Protein AF-A0A926KH34-F1 (afdb_monomer_lite)

Secondary structure (DSSP, 8-state):
--HHHHHHHHH-TT---GGGT--S-TTHHHHHHHHHHHHTT--HHHHHHHHHHIIIIIS-----HHHHHHHHHHHHH-

Radius of gyration: 11.72 Å; chains: 1; bounding box: 28×26×24 Å

pLDDT: 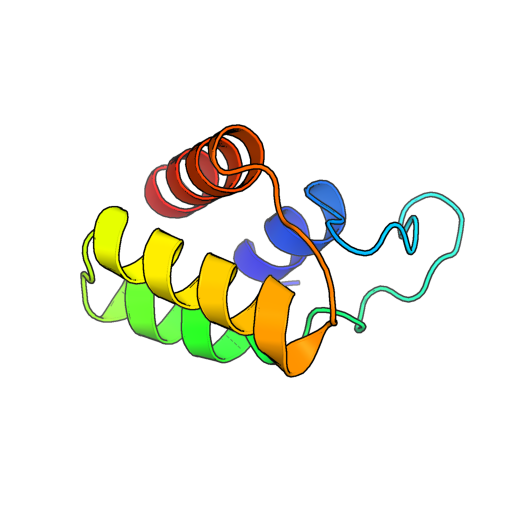mean 94.66, std 5.09, range [60.97, 98.38]

Foldseek 3Di:
DDPLLVLCQVLCQVVQNVVVVGDSCPCVVVRVVLVVCLVVVPDLVVQLVVVCCCCCPVVVDNDDSVSSSVSSVVSNVD

Structure (mmCIF, N/CA/C/O backbone):
data_AF-A0A926KH34-F1
#
_entry.id   AF-A0A926KH34-F1
#
loop_
_atom_site.group_PDB
_atom_site.id
_atom_site.type_symbol
_atom_site.label_atom_id
_atom_site.label_alt_id
_atom_site.label_comp_id
_atom_site.label_asym_id
_atom_site.label_entity_id
_atom_site.label_seq_id
_atom_site.pdbx_PDB_ins_code
_atom_site.Cartn_x
_atom_site.Cartn_y
_atom_site.Cartn_z
_atom_site.occupancy
_atom_site.B_iso_or_equiv
_atom_site.auth_seq_id
_atom_site.auth_comp_id
_atom_site.auth_asym_id
_atom_site.auth_atom_id
_atom_site.pdbx_PDB_model_num
ATOM 1 N N . MET A 1 1 ? -6.204 13.242 -6.668 1.00 60.97 1 MET A N 1
ATOM 2 C CA . MET A 1 1 ? -5.509 11.954 -6.470 1.00 60.97 1 MET A CA 1
ATOM 3 C C . MET A 1 1 ? -6.026 11.388 -5.160 1.00 60.97 1 MET A C 1
ATOM 5 O O . MET A 1 1 ? -6.182 12.186 -4.243 1.00 60.97 1 MET A O 1
ATOM 9 N N . SER A 1 2 ? -6.415 10.111 -5.101 1.00 84.50 2 SER A N 1
ATOM 10 C CA . SER A 1 2 ? -6.859 9.514 -3.833 1.00 84.50 2 SER A CA 1
ATOM 11 C C . SER A 1 2 ? -5.665 9.375 -2.886 1.00 84.50 2 SER A C 1
ATOM 13 O O . SER A 1 2 ? -4.522 9.266 -3.335 1.00 84.50 2 SER A O 1
ATOM 15 N N . GLU A 1 3 ? -5.922 9.396 -1.583 1.00 90.94 3 GLU A N 1
ATOM 16 C CA . GLU A 1 3 ? -4.888 9.184 -0.568 1.00 90.94 3 GLU A CA 1
ATOM 17 C C . GLU A 1 3 ? -4.253 7.796 -0.694 1.00 90.94 3 GLU A C 1
ATOM 19 O O . GLU A 1 3 ? -3.030 7.681 -0.720 1.00 90.94 3 GLU A O 1
ATOM 24 N N . VAL A 1 4 ? -5.073 6.770 -0.940 1.00 94.38 4 VAL A N 1
ATOM 25 C CA . VAL A 1 4 ? -4.622 5.398 -1.215 1.00 94.38 4 VAL A CA 1
ATOM 26 C C . VAL A 1 4 ? -3.639 5.348 -2.385 1.00 94.38 4 VAL A C 1
ATOM 28 O O . VAL A 1 4 ? -2.587 4.722 -2.274 1.00 94.38 4 VAL A O 1
ATOM 31 N N . ARG A 1 5 ? -3.919 6.047 -3.496 1.00 93.44 5 ARG A N 1
ATOM 32 C CA . ARG A 1 5 ? -2.992 6.101 -4.638 1.00 93.44 5 ARG A CA 1
ATOM 33 C C . ARG A 1 5 ? -1.670 6.764 -4.271 1.00 93.44 5 ARG A C 1
ATOM 35 O O . ARG A 1 5 ? -0.615 6.280 -4.669 1.00 93.44 5 ARG A O 1
ATOM 42 N N . SER A 1 6 ? -1.717 7.859 -3.517 1.00 94.56 6 SER A N 1
ATOM 43 C CA . SER A 1 6 ? -0.507 8.536 -3.052 1.00 94.56 6 SER A CA 1
ATOM 44 C C . SER A 1 6 ? 0.326 7.632 -2.144 1.00 94.56 6 SER A C 1
ATOM 46 O O . SER A 1 6 ? 1.546 7.608 -2.275 1.00 94.56 6 SER A O 1
ATOM 48 N N . LEU A 1 7 ? -0.305 6.876 -1.241 1.00 96.62 7 LEU A N 1
ATOM 49 C CA . LEU A 1 7 ? 0.385 5.922 -0.370 1.00 96.62 7 LEU A CA 1
ATOM 50 C C . LEU A 1 7 ? 0.995 4.762 -1.172 1.00 96.62 7 LEU A C 1
ATOM 52 O O . LEU A 1 7 ? 2.148 4.412 -0.938 1.00 96.62 7 LEU A O 1
ATOM 56 N N . LEU A 1 8 ? 0.271 4.206 -2.151 1.00 96.75 8 LEU A N 1
ATOM 57 C CA . LEU A 1 8 ? 0.780 3.150 -3.040 1.00 96.75 8 LEU A CA 1
ATOM 58 C C . LEU A 1 8 ? 2.005 3.614 -3.838 1.00 96.75 8 LEU A C 1
ATOM 60 O O . LEU A 1 8 ? 3.022 2.925 -3.863 1.00 96.75 8 LEU A O 1
ATOM 64 N N . ASN A 1 9 ? 1.935 4.808 -4.433 1.00 96.06 9 ASN A N 1
ATOM 65 C CA . ASN A 1 9 ? 3.044 5.386 -5.195 1.00 96.06 9 ASN A CA 1
ATOM 66 C C . ASN A 1 9 ? 4.271 5.700 -4.323 1.00 96.06 9 ASN A C 1
ATOM 68 O O . ASN A 1 9 ? 5.389 5.661 -4.825 1.00 96.06 9 ASN A O 1
ATOM 72 N N . GLN A 1 10 ? 4.079 6.002 -3.035 1.00 95.81 10 GLN A N 1
ATOM 73 C CA . GLN A 1 10 ? 5.178 6.198 -2.082 1.00 95.81 10 GLN A CA 1
ATOM 74 C C . GLN A 1 10 ? 5.786 4.877 -1.603 1.00 95.81 10 GLN A C 1
ATOM 76 O O . GLN A 1 10 ? 6.991 4.808 -1.374 1.00 95.81 10 GLN A O 1
ATOM 81 N N . TRP A 1 11 ? 4.961 3.844 -1.420 1.00 96.94 11 TRP A N 1
ATOM 82 C CA . TRP A 1 11 ? 5.430 2.519 -1.023 1.00 96.94 11 TRP A CA 1
ATOM 83 C C . TRP A 1 11 ? 6.232 1.842 -2.137 1.00 96.94 11 TRP A C 1
ATOM 85 O O . TRP A 1 11 ? 7.265 1.237 -1.862 1.00 96.94 11 TRP A O 1
ATOM 95 N N . ASP A 1 12 ? 5.776 1.997 -3.380 1.00 96.75 12 ASP A N 1
ATOM 96 C CA . ASP A 1 12 ? 6.454 1.583 -4.610 1.00 96.75 12 ASP A CA 1
ATOM 97 C C . ASP A 1 12 ? 7.012 0.136 -4.607 1.00 96.75 12 ASP A C 1
ATOM 99 O O . ASP A 1 12 ? 8.190 -0.072 -4.916 1.00 96.75 12 ASP A O 1
ATOM 103 N N . PRO A 1 13 ? 6.212 -0.898 -4.272 1.00 95.31 13 PRO A N 1
ATOM 104 C CA . PRO A 1 13 ? 6.725 -2.257 -4.091 1.00 95.31 13 PRO A CA 1
ATOM 105 C C . PRO A 1 13 ? 7.312 -2.899 -5.362 1.00 95.31 13 PRO A C 1
ATOM 107 O O . PRO A 1 13 ? 8.121 -3.817 -5.237 1.00 95.31 13 PRO A O 1
ATOM 110 N N . ILE A 1 14 ? 6.948 -2.436 -6.569 1.00 94.38 14 ILE A N 1
ATOM 111 C CA . ILE A 1 14 ? 7.535 -2.924 -7.837 1.00 94.38 14 ILE A CA 1
ATOM 112 C C . ILE A 1 14 ? 8.692 -2.043 -8.346 1.00 94.38 14 ILE A C 1
ATOM 114 O O . ILE A 1 14 ? 9.334 -2.398 -9.333 1.00 94.38 14 ILE A O 1
ATOM 118 N N . GLY A 1 15 ? 8.993 -0.922 -7.678 1.00 94.44 15 GLY A N 1
ATOM 119 C CA . GLY A 1 15 ? 10.147 -0.073 -7.985 1.00 94.44 15 GLY A CA 1
ATOM 120 C C . GLY A 1 15 ? 10.023 0.745 -9.274 1.00 94.44 15 GLY A C 1
ATOM 121 O O . GLY A 1 15 ? 11.011 0.920 -9.987 1.00 94.44 15 GLY A O 1
ATOM 122 N N . VAL A 1 16 ? 8.827 1.241 -9.601 1.00 93.94 16 VAL A N 1
ATOM 123 C CA . VAL A 1 16 ? 8.603 2.058 -10.809 1.00 93.94 16 VAL A CA 1
ATOM 124 C C . VAL A 1 16 ? 9.034 3.510 -10.634 1.00 93.94 16 VAL A C 1
ATOM 126 O O . VAL A 1 16 ? 9.145 4.237 -11.617 1.00 93.94 16 VAL A O 1
ATOM 129 N N . HIS A 1 17 ? 9.354 3.924 -9.408 1.00 93.62 17 HIS A N 1
ATOM 130 C CA . HIS A 1 17 ? 9.889 5.236 -9.056 1.00 93.62 17 HIS A CA 1
ATOM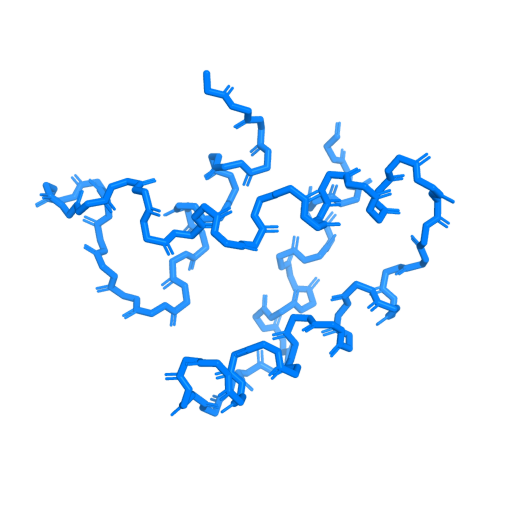 131 C C . HIS A 1 17 ? 9.061 6.413 -9.606 1.00 93.62 17 HIS A C 1
ATOM 133 O O . HIS A 1 17 ? 9.574 7.209 -10.406 1.00 93.62 17 HIS A O 1
ATOM 139 N N . PRO A 1 18 ? 7.803 6.588 -9.151 1.00 91.56 18 PRO A N 1
ATOM 140 C CA . PRO A 1 18 ? 6.912 7.642 -9.646 1.00 91.56 18 PRO A CA 1
ATOM 141 C C . PRO A 1 18 ? 7.521 9.053 -9.549 1.00 91.56 18 PRO A C 1
ATOM 143 O O . PRO A 1 18 ? 7.411 9.854 -10.479 1.00 91.56 18 PRO A O 1
ATOM 146 N N . ASP A 1 19 ? 8.269 9.337 -8.479 1.00 91.12 19 ASP A N 1
ATOM 147 C CA . ASP A 1 19 ? 8.947 10.628 -8.261 1.00 91.12 19 ASP A CA 1
ATOM 148 C C . ASP A 1 19 ? 10.117 10.895 -9.223 1.00 91.12 19 ASP A C 1
ATOM 150 O O . ASP A 1 19 ? 10.635 12.010 -9.299 1.00 91.12 19 ASP A O 1
ATOM 154 N N . ARG A 1 20 ? 10.563 9.877 -9.966 1.00 93.00 20 ARG A N 1
ATOM 155 C CA . ARG A 1 20 ? 11.658 9.971 -10.943 1.00 93.00 20 ARG A CA 1
ATOM 156 C C . ARG A 1 20 ? 11.161 9.902 -12.386 1.00 93.00 20 ARG A C 1
ATOM 158 O O . ARG A 1 20 ? 11.942 9.602 -13.286 1.00 93.00 20 ARG A O 1
ATOM 165 N N . GLY A 1 21 ? 9.882 10.211 -12.606 1.00 92.69 21 GLY A N 1
ATOM 166 C CA . GLY A 1 21 ? 9.243 10.169 -13.922 1.00 92.69 21 GLY A CA 1
ATOM 167 C C . GLY A 1 21 ? 8.684 8.796 -14.292 1.00 92.69 21 GLY A C 1
ATOM 168 O O . GLY A 1 21 ? 8.338 8.584 -15.453 1.00 92.69 21 GLY A O 1
ATOM 169 N N . GLY A 1 22 ? 8.602 7.880 -13.324 1.00 93.12 22 GLY A N 1
AT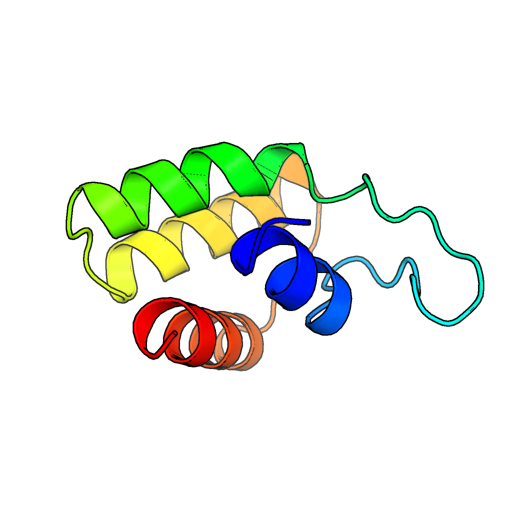OM 170 C CA . GLY A 1 22 ? 7.890 6.621 -13.475 1.00 93.12 22 GLY A CA 1
ATOM 171 C C . GLY A 1 22 ? 6.377 6.808 -13.640 1.00 93.12 22 GLY A C 1
ATOM 172 O O . GLY A 1 22 ? 5.829 7.835 -13.221 1.00 93.12 22 GLY A O 1
ATOM 173 N N . PRO A 1 23 ? 5.688 5.828 -14.246 1.00 93.06 23 PRO A N 1
ATOM 174 C CA . PRO A 1 23 ? 4.231 5.828 -14.342 1.00 93.06 23 PRO A CA 1
ATOM 175 C C . PRO A 1 23 ? 3.576 5.849 -12.950 1.00 93.06 23 PRO A C 1
ATOM 177 O O . PRO A 1 23 ? 4.038 5.204 -12.012 1.00 93.06 23 PRO A O 1
ATOM 180 N N . GLN A 1 24 ? 2.500 6.629 -12.810 1.00 92.56 24 GLN A N 1
ATOM 181 C CA . GLN A 1 24 ? 1.771 6.823 -11.542 1.00 92.56 24 GLN A CA 1
ATOM 182 C C . GLN A 1 24 ? 0.528 5.930 -11.413 1.00 92.56 24 GLN A C 1
ATOM 184 O O . GLN A 1 24 ? -0.181 5.995 -10.406 1.00 92.56 24 GLN A O 1
ATOM 189 N N . ASP A 1 25 ? 0.220 5.174 -12.463 1.00 93.44 25 ASP A N 1
ATOM 190 C CA . ASP A 1 25 ? -0.982 4.365 -12.639 1.00 93.44 25 ASP A CA 1
ATOM 191 C C . ASP A 1 25 ? -0.735 2.858 -12.494 1.00 93.44 25 ASP A C 1
ATOM 193 O O . ASP A 1 25 ? -1.694 2.089 -12.475 1.00 93.44 25 ASP A O 1
ATOM 197 N N . GLU A 1 26 ? 0.518 2.440 -12.300 1.00 94.38 26 GLU A N 1
ATOM 198 C CA . GLU A 1 26 ? 0.914 1.031 -12.136 1.00 94.38 26 GLU A CA 1
ATOM 199 C C . GLU A 1 26 ? 0.160 0.326 -11.002 1.00 94.38 26 GLU A C 1
ATOM 201 O O . GLU A 1 26 ? -0.180 -0.851 -11.096 1.00 94.38 26 GLU A O 1
ATOM 206 N N . TYR A 1 27 ? -0.179 1.062 -9.941 1.00 95.50 27 TYR A N 1
ATOM 207 C CA . TYR A 1 27 ? -0.890 0.525 -8.781 1.00 95.50 27 TYR A CA 1
ATOM 208 C C . TYR A 1 27 ? -2.415 0.714 -8.831 1.00 95.50 27 TYR A C 1
ATOM 210 O O . TYR A 1 27 ? -3.100 0.409 -7.853 1.00 95.50 27 TYR A O 1
ATOM 218 N N . HIS A 1 28 ? -2.991 1.185 -9.946 1.00 94.44 28 HIS A N 1
ATOM 219 C CA . HIS A 1 28 ? -4.447 1.373 -10.064 1.00 94.44 28 HIS A CA 1
ATOM 220 C C . HIS A 1 28 ? -5.247 0.088 -9.810 1.00 94.44 28 HIS A C 1
ATOM 222 O O . HIS A 1 28 ? -6.367 0.159 -9.307 1.00 94.44 28 HIS A O 1
ATOM 228 N N . CYS A 1 29 ? -4.691 -1.086 -10.127 1.00 95.62 29 CYS A N 1
ATOM 229 C CA . CYS A 1 29 ? -5.354 -2.365 -9.868 1.00 95.62 29 CYS A CA 1
ATOM 230 C C . CYS A 1 29 ? -5.529 -2.664 -8.367 1.00 95.62 29 CYS A C 1
ATOM 232 O O . CYS A 1 29 ? -6.442 -3.401 -8.002 1.00 95.62 29 CYS A O 1
ATOM 234 N N . LEU A 1 30 ? -4.697 -2.074 -7.502 1.00 96.75 30 LEU A N 1
ATOM 235 C CA . LEU A 1 30 ? -4.780 -2.210 -6.046 1.00 96.75 30 LEU A CA 1
ATOM 236 C C . LEU A 1 30 ? -5.623 -1.110 -5.398 1.00 96.75 30 LEU A C 1
ATOM 238 O O . LEU A 1 30 ? -6.191 -1.331 -4.333 1.00 96.75 30 LEU A O 1
ATOM 242 N N . GLU A 1 31 ? -5.730 0.057 -6.033 1.00 95.44 31 GLU A N 1
ATOM 243 C CA . GLU A 1 31 ? -6.387 1.231 -5.456 1.00 95.44 31 GLU A CA 1
ATOM 244 C C . GLU A 1 31 ? -7.854 0.977 -5.088 1.00 95.44 31 GLU A C 1
ATOM 246 O O . GLU A 1 31 ? -8.229 1.165 -3.932 1.00 95.44 31 GLU A O 1
ATOM 251 N N . SER A 1 32 ? -8.690 0.548 -6.042 1.00 94.81 32 SER A N 1
ATOM 252 C CA . SER A 1 32 ? -10.119 0.336 -5.768 1.00 94.81 32 SER A CA 1
ATOM 253 C C . SER A 1 32 ? -10.368 -0.765 -4.727 1.00 94.81 32 SER A C 1
ATOM 255 O O . SER A 1 32 ? -11.100 -0.492 -3.777 1.00 94.81 32 SER A O 1
ATOM 257 N N . PRO A 1 33 ? -9.732 -1.954 -4.808 1.00 97.12 33 PRO A N 1
ATOM 258 C CA . PRO A 1 33 ? -9.878 -2.973 -3.770 1.00 97.12 33 PRO A CA 1
ATOM 259 C C . PRO A 1 33 ? -9.490 -2.488 -2.370 1.00 97.12 33 PRO A C 1
ATOM 261 O O . PRO A 1 33 ? -10.201 -2.774 -1.412 1.00 97.12 33 PRO A O 1
ATOM 264 N N . LEU A 1 34 ? -8.402 -1.723 -2.234 1.00 97.25 34 LEU A N 1
ATOM 265 C CA . LEU A 1 34 ? -7.970 -1.214 -0.930 1.00 97.25 34 LEU A CA 1
ATOM 266 C C . LEU A 1 34 ? -8.946 -0.175 -0.367 1.00 97.25 34 LEU A C 1
ATOM 268 O O . LEU A 1 34 ? -9.277 -0.239 0.816 1.00 97.25 34 LEU A O 1
ATOM 272 N N . ILE A 1 35 ? -9.456 0.735 -1.206 1.00 95.94 35 ILE A N 1
ATOM 273 C CA . ILE A 1 35 ? -10.501 1.693 -0.809 1.00 95.94 35 ILE A CA 1
ATOM 274 C C . ILE A 1 35 ? -11.744 0.952 -0.302 1.00 95.94 35 ILE A C 1
ATOM 276 O O . ILE A 1 35 ? -12.291 1.310 0.744 1.00 95.94 35 ILE A O 1
ATOM 280 N N . ASP A 1 36 ? -12.178 -0.090 -1.012 1.00 96.75 36 ASP A N 1
ATOM 281 C CA . ASP A 1 36 ? -13.343 -0.883 -0.623 1.00 96.75 36 ASP A CA 1
ATOM 282 C C . ASP A 1 36 ? -13.104 -1.630 0.695 1.00 96.75 36 ASP A C 1
ATOM 284 O O . ASP A 1 36 ? -13.966 -1.617 1.575 1.00 96.75 36 ASP A O 1
ATOM 288 N N . MET A 1 37 ? -11.929 -2.242 0.873 1.00 97.12 37 MET A N 1
ATOM 289 C CA . MET A 1 37 ? -11.577 -2.962 2.101 1.00 97.12 37 MET A CA 1
ATOM 290 C C . MET A 1 37 ? -11.541 -2.038 3.322 1.00 97.12 37 MET A C 1
ATOM 292 O O . MET A 1 37 ? -12.114 -2.381 4.358 1.00 97.12 37 MET A O 1
ATOM 296 N N . VAL A 1 38 ? -10.932 -0.855 3.196 1.00 95.19 38 VAL A N 1
ATOM 297 C CA . VAL A 1 38 ? -10.911 0.151 4.270 1.00 95.19 38 VAL A CA 1
ATOM 298 C C . VAL A 1 38 ? -12.331 0.632 4.577 1.00 95.19 38 VAL A C 1
ATOM 300 O O . VAL A 1 38 ? -12.743 0.641 5.736 1.00 95.19 38 VAL A O 1
ATOM 303 N N . SER A 1 39 ? -13.129 0.937 3.550 1.00 94.44 39 SER A N 1
ATOM 304 C CA . SER A 1 39 ? -14.514 1.406 3.720 1.00 94.44 39 SER A CA 1
ATOM 305 C C . SER A 1 39 ? -15.426 0.366 4.382 1.00 94.44 39 SER A C 1
ATOM 307 O O . SER A 1 39 ? -16.385 0.720 5.067 1.00 94.44 39 SER A O 1
ATOM 309 N N . GLN A 1 40 ? -15.140 -0.923 4.190 1.00 96.38 40 GLN A N 1
ATOM 310 C CA . GLN A 1 40 ? -15.863 -2.034 4.813 1.00 96.38 40 GLN A CA 1
ATOM 311 C C . GLN A 1 40 ? -15.356 -2.376 6.222 1.00 96.38 40 GLN A C 1
ATOM 313 O O . GLN A 1 40 ? -15.915 -3.266 6.864 1.00 96.38 40 GLN A O 1
ATOM 318 N N . GLY A 1 41 ? -14.316 -1.696 6.714 1.00 95.50 41 GLY A N 1
ATOM 319 C CA . GLY A 1 41 ? -13.728 -1.969 8.024 1.00 95.50 41 GLY A CA 1
ATOM 320 C C . GLY A 1 41 ? -13.016 -3.320 8.097 1.00 95.50 41 GLY A C 1
ATOM 321 O O . GLY A 1 41 ? -13.031 -3.959 9.151 1.00 95.50 41 GLY A O 1
ATOM 322 N N . GLN A 1 42 ? -12.424 -3.781 6.989 1.00 97.56 42 GLN A N 1
ATOM 323 C CA . GLN A 1 42 ? -11.573 -4.972 7.006 1.00 97.56 42 GLN A CA 1
ATOM 324 C C . GLN A 1 42 ? -10.388 -4.752 7.954 1.00 97.56 42 GLN A C 1
ATOM 326 O O . GLN A 1 42 ? -9.851 -3.650 8.071 1.00 97.56 42 GLN A O 1
ATOM 331 N N . SER A 1 43 ? -9.970 -5.808 8.647 1.00 96.94 43 SER A N 1
ATOM 332 C CA . SER A 1 43 ? -8.843 -5.720 9.575 1.00 96.94 43 SER A CA 1
ATOM 333 C C . SER A 1 43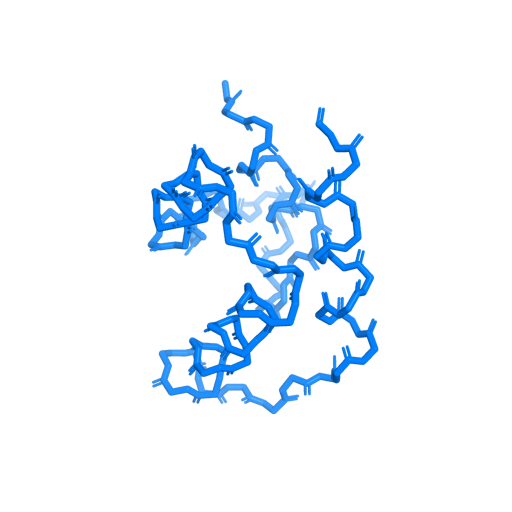 ? -7.512 -5.523 8.843 1.00 96.94 43 SER A C 1
ATOM 335 O O . SER A 1 43 ? -7.338 -5.966 7.706 1.00 96.94 43 SER A O 1
ATOM 337 N N . ALA A 1 44 ? -6.528 -4.942 9.538 1.00 97.06 44 ALA A N 1
ATOM 338 C CA . ALA A 1 44 ? -5.163 -4.806 9.028 1.00 97.06 44 ALA A CA 1
ATOM 339 C C . ALA A 1 44 ? -4.576 -6.150 8.554 1.00 97.06 44 ALA A C 1
ATOM 341 O O . ALA A 1 44 ? -3.913 -6.195 7.524 1.00 97.06 44 ALA A O 1
ATOM 342 N N . GLN A 1 45 ? -4.873 -7.255 9.250 1.00 97.69 45 GLN A N 1
ATOM 343 C CA . GLN A 1 45 ? -4.425 -8.583 8.825 1.00 97.69 45 GLN A CA 1
ATOM 344 C C . GLN A 1 45 ? -5.016 -8.970 7.466 1.00 97.69 45 GLN A C 1
ATOM 346 O O . GLN A 1 45 ? -4.281 -9.382 6.583 1.00 97.69 45 GLN A O 1
ATOM 351 N N . GLN A 1 46 ? -6.321 -8.767 7.260 1.00 98.31 46 GLN A N 1
ATOM 352 C CA . GLN A 1 46 ? -6.972 -9.105 5.989 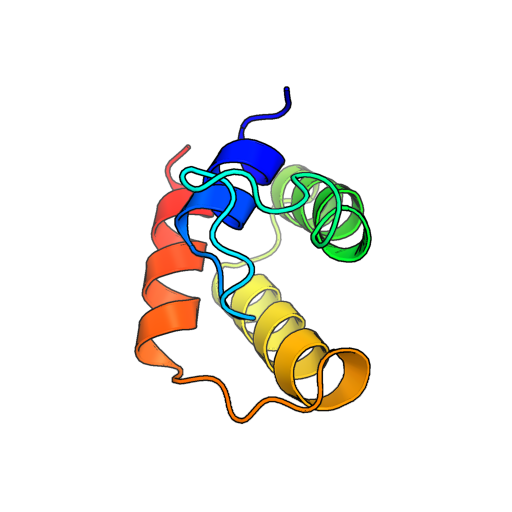1.00 98.31 46 GLN A CA 1
ATOM 353 C C . GLN A 1 46 ? -6.441 -8.265 4.821 1.00 98.31 46 GLN A C 1
ATOM 355 O O . GLN A 1 46 ? -6.313 -8.772 3.710 1.00 98.31 46 GLN A O 1
ATOM 360 N N . ILE A 1 47 ? -6.126 -6.988 5.062 1.00 98.31 47 ILE A N 1
ATOM 361 C CA . ILE A 1 47 ? -5.504 -6.116 4.056 1.00 98.31 47 ILE A CA 1
ATOM 362 C C . ILE A 1 47 ? -4.067 -6.577 3.764 1.00 98.31 47 ILE A C 1
ATOM 364 O O . ILE A 1 47 ? -3.666 -6.612 2.601 1.00 98.31 47 ILE A O 1
ATOM 368 N N . SER A 1 48 ? -3.314 -6.970 4.795 1.00 98.19 48 SER A N 1
ATOM 369 C CA . SER A 1 48 ? -1.957 -7.511 4.656 1.00 98.19 48 SER A CA 1
ATOM 370 C C . SER A 1 48 ? -1.947 -8.797 3.822 1.00 98.19 48 SER A C 1
ATOM 372 O O . SER A 1 48 ? -1.239 -8.860 2.820 1.00 98.19 48 SER A O 1
ATOM 374 N N . ASP A 1 49 ? -2.825 -9.755 4.141 1.00 98.25 49 ASP A N 1
ATOM 375 C CA . ASP A 1 49 ? -2.974 -11.019 3.405 1.00 98.25 49 ASP A CA 1
ATOM 376 C C . ASP A 1 49 ? -3.349 -10.775 1.931 1.00 98.25 49 ASP A C 1
ATOM 378 O O . ASP A 1 49 ? -2.838 -11.426 1.017 1.00 98.25 49 ASP A O 1
ATOM 382 N N . TYR A 1 50 ? -4.238 -9.806 1.676 1.00 98.38 50 TYR A N 1
ATOM 383 C CA . TYR A 1 50 ? -4.604 -9.407 0.317 1.00 98.38 50 TYR A CA 1
ATOM 384 C C . TYR A 1 50 ? -3.397 -8.870 -0.462 1.00 98.38 50 TYR A C 1
ATOM 386 O O . TYR A 1 50 ? -3.167 -9.278 -1.603 1.00 98.38 50 TYR A O 1
ATOM 394 N N . LEU A 1 51 ? -2.624 -7.963 0.139 1.00 98.31 51 LEU A N 1
ATOM 395 C CA . LEU A 1 51 ? -1.451 -7.365 -0.495 1.00 98.31 51 LEU A CA 1
ATOM 396 C C . LEU A 1 51 ? -0.351 -8.390 -0.739 1.00 98.31 51 LEU A C 1
ATOM 398 O O . LEU A 1 51 ? 0.208 -8.406 -1.832 1.00 98.31 51 LEU A O 1
ATOM 402 N N . GLU A 1 52 ? -0.072 -9.259 0.232 1.00 98.06 52 GLU A N 1
ATOM 403 C CA . GLU A 1 52 ? 0.876 -10.360 0.072 1.00 98.06 52 GLU A CA 1
ATOM 404 C C . GLU A 1 52 ? 0.495 -11.218 -1.141 1.00 98.06 52 GLU A C 1
ATOM 406 O O . GLU A 1 52 ? 1.308 -11.400 -2.050 1.00 98.06 52 GLU A O 1
ATOM 411 N N . HIS A 1 53 ? -0.770 -11.643 -1.218 1.00 97.88 53 HIS A N 1
ATOM 412 C CA . HIS A 1 53 ? -1.273 -12.430 -2.339 1.00 97.88 53 HIS A CA 1
ATOM 413 C C . HIS A 1 53 ? -1.139 -11.688 -3.677 1.00 97.88 53 HIS A C 1
ATOM 415 O O . HIS A 1 53 ? -0.730 -12.285 -4.673 1.00 97.88 53 HIS A O 1
ATOM 421 N N . GLN A 1 54 ? -1.489 -10.398 -3.748 1.00 98.06 54 GLN A N 1
ATOM 422 C CA . GLN A 1 54 ? -1.333 -9.634 -4.991 1.00 98.06 54 GLN A CA 1
ATOM 423 C C . GLN A 1 54 ? 0.140 -9.505 -5.387 1.00 98.06 54 GLN A C 1
ATOM 425 O O . GLN A 1 54 ? 0.484 -9.743 -6.541 1.00 98.06 54 GLN A O 1
ATOM 430 N N . LEU A 1 55 ? 1.029 -9.178 -4.453 1.00 97.38 55 LEU A N 1
ATOM 431 C CA . LEU A 1 55 ? 2.452 -9.036 -4.752 1.00 97.38 55 LEU A CA 1
ATOM 432 C C . LEU A 1 55 ? 3.058 -10.356 -5.238 1.00 97.38 55 LEU A C 1
ATOM 434 O O . LEU A 1 55 ? 3.754 -10.353 -6.250 1.00 97.38 55 LEU A O 1
ATOM 438 N N . GLN A 1 56 ? 2.712 -11.478 -4.608 1.00 97.62 56 GLN A N 1
ATOM 439 C CA . GLN A 1 56 ? 3.181 -12.803 -5.018 1.00 97.62 56 GLN A CA 1
ATOM 440 C C . GLN A 1 56 ? 2.598 -13.250 -6.361 1.00 97.62 56 GLN A C 1
ATOM 442 O O . GLN A 1 56 ? 3.334 -13.648 -7.262 1.00 97.62 56 GLN A O 1
ATOM 447 N N . HIS A 1 57 ? 1.278 -13.180 -6.529 1.00 96.75 57 HIS A N 1
ATOM 448 C CA . HIS A 1 57 ? 0.609 -13.824 -7.662 1.00 96.75 57 HIS A CA 1
ATOM 449 C C . HIS A 1 57 ? 0.331 -12.897 -8.846 1.00 96.75 57 HIS A C 1
ATOM 451 O O . HIS A 1 57 ? 0.331 -13.361 -9.984 1.00 96.75 57 HIS A O 1
ATOM 457 N N . HIS A 1 58 ? 0.084 -11.609 -8.603 1.00 96.12 58 HIS A N 1
ATOM 458 C CA . HIS A 1 58 ? -0.156 -10.624 -9.661 1.00 96.12 58 HIS A CA 1
ATOM 459 C C . HIS A 1 58 ? 1.166 -10.042 -10.163 1.00 96.12 58 HIS A C 1
ATOM 461 O O . HIS A 1 58 ? 1.398 -9.992 -11.368 1.00 96.12 58 HIS A O 1
ATOM 467 N N . PHE A 1 59 ? 2.041 -9.628 -9.242 1.00 95.06 59 PHE A N 1
ATOM 468 C CA . PHE A 1 59 ? 3.293 -8.948 -9.584 1.00 95.06 59 PHE A CA 1
ATOM 469 C C . PHE A 1 59 ? 4.511 -9.880 -9.640 1.00 95.06 59 PHE A C 1
ATOM 471 O O . PHE A 1 59 ? 5.557 -9.472 -10.140 1.00 95.06 59 PHE A O 1
ATOM 478 N N . GLY A 1 60 ? 4.389 -11.130 -9.176 1.00 96.00 60 GLY A N 1
ATOM 479 C CA . GLY A 1 60 ? 5.485 -12.104 -9.210 1.00 96.00 60 GLY A CA 1
ATOM 480 C C . GLY A 1 60 ? 6.645 -11.751 -8.275 1.00 96.00 60 GLY A C 1
ATOM 481 O O . GLY A 1 60 ? 7.794 -12.070 -8.579 1.00 96.00 60 GLY A O 1
ATOM 482 N N . LEU A 1 61 ? 6.359 -11.045 -7.180 1.00 94.69 61 LEU A N 1
ATOM 483 C CA . LEU A 1 61 ? 7.333 -10.599 -6.191 1.00 94.69 61 LEU A CA 1
ATOM 484 C C . LEU A 1 61 ? 7.379 -11.535 -4.983 1.00 94.69 61 LEU A C 1
ATOM 486 O O . LEU A 1 61 ? 6.397 -12.176 -4.634 1.00 94.69 61 LEU A O 1
ATOM 490 N N . GLU A 1 62 ? 8.505 -11.524 -4.279 1.00 93.38 62 GLU A N 1
ATOM 491 C CA . GLU A 1 62 ? 8.626 -12.080 -2.928 1.00 93.38 62 GLU A CA 1
ATOM 492 C C . GLU A 1 62 ? 8.598 -10.908 -1.935 1.00 93.38 62 GLU A C 1
ATOM 494 O O . GLU A 1 62 ? 9.646 -10.311 -1.654 1.00 93.38 62 GLU A O 1
ATOM 499 N N . PRO A 1 63 ? 7.413 -10.477 -1.467 1.00 89.25 63 PRO A N 1
ATOM 500 C CA . PRO A 1 63 ? 7.309 -9.276 -0.661 1.00 89.25 63 PRO A CA 1
ATOM 501 C C . PRO A 1 63 ? 7.849 -9.502 0.753 1.00 89.25 63 PRO A C 1
ATOM 503 O O . PRO A 1 63 ? 7.617 -10.526 1.391 1.00 89.25 63 PRO A O 1
ATOM 506 N N . GLY A 1 64 ? 8.546 -8.502 1.290 1.00 92.81 64 GLY A N 1
ATOM 507 C CA . GLY A 1 64 ? 8.927 -8.510 2.697 1.00 92.81 64 GLY A CA 1
ATOM 508 C C . GLY A 1 64 ? 7.727 -8.171 3.579 1.00 92.81 64 GLY A C 1
ATOM 509 O O . GLY A 1 64 ? 7.232 -7.046 3.512 1.00 92.81 64 GLY A O 1
ATOM 510 N N . GLN A 1 65 ? 7.318 -9.088 4.461 1.00 93.62 65 GLN A N 1
ATOM 511 C CA . GLN A 1 65 ? 6.160 -8.892 5.348 1.00 93.62 65 GLN A CA 1
ATOM 512 C C . GLN A 1 65 ? 6.225 -7.584 6.153 1.00 93.62 65 GLN A C 1
ATOM 514 O O . GLN A 1 65 ? 5.240 -6.864 6.258 1.00 93.62 65 GLN A O 1
ATOM 519 N N . ALA A 1 66 ? 7.410 -7.208 6.646 1.00 95.25 66 ALA A N 1
ATOM 520 C CA . ALA A 1 66 ? 7.599 -5.955 7.380 1.00 95.25 66 ALA A CA 1
ATOM 521 C C . ALA A 1 66 ? 7.268 -4.702 6.544 1.00 95.25 66 ALA A C 1
ATOM 523 O O . ALA A 1 66 ? 6.819 -3.697 7.092 1.00 95.25 66 ALA A O 1
ATOM 524 N N . SER A 1 67 ? 7.485 -4.758 5.225 1.00 96.62 67 SER A N 1
ATOM 525 C CA . SER A 1 67 ? 7.158 -3.667 4.305 1.00 96.62 67 SER A CA 1
ATOM 526 C C . SER A 1 67 ? 5.648 -3.561 4.087 1.00 96.62 67 SER A C 1
ATOM 528 O O . SER A 1 67 ? 5.106 -2.459 4.164 1.00 96.62 67 SER A O 1
ATOM 530 N N . ILE A 1 68 ? 4.966 -4.699 3.904 1.00 97.81 68 ILE A N 1
ATOM 531 C CA . ILE A 1 68 ? 3.499 -4.749 3.820 1.00 97.81 68 ILE A CA 1
ATOM 532 C C . ILE A 1 68 ? 2.890 -4.216 5.118 1.00 97.81 68 ILE A C 1
ATOM 534 O O . ILE A 1 68 ? 2.065 -3.309 5.082 1.00 97.81 68 ILE A O 1
ATOM 538 N N . ASP A 1 69 ? 3.334 -4.713 6.272 1.00 97.38 69 ASP A N 1
ATOM 539 C CA . ASP A 1 69 ? 2.791 -4.306 7.569 1.00 97.38 69 ASP A CA 1
ATOM 540 C C . ASP A 1 69 ? 2.976 -2.805 7.827 1.00 97.38 69 ASP A C 1
ATOM 542 O O . ASP A 1 69 ? 2.102 -2.161 8.408 1.00 97.38 69 ASP A O 1
ATOM 546 N N . GLN A 1 70 ? 4.105 -2.228 7.403 1.00 97.25 70 GLN A N 1
ATOM 547 C CA . GLN A 1 70 ? 4.327 -0.787 7.484 1.00 97.25 70 GLN A CA 1
ATOM 548 C C . GLN A 1 70 ? 3.337 -0.020 6.602 1.00 97.25 70 GLN A C 1
ATOM 550 O O . GLN A 1 70 ? 2.743 0.953 7.066 1.00 97.25 70 GLN A O 1
ATOM 555 N N . PHE A 1 71 ? 3.146 -0.452 5.355 1.00 97.75 71 PHE A N 1
ATOM 556 C CA . PHE A 1 71 ? 2.190 0.169 4.444 1.00 97.75 71 PHE A CA 1
ATOM 557 C C . PHE A 1 71 ? 0.754 0.081 4.977 1.00 97.75 71 PHE A C 1
ATOM 559 O O . PHE A 1 71 ? 0.053 1.088 5.015 1.00 97.75 71 PHE A O 1
ATOM 566 N N . VAL A 1 72 ? 0.334 -1.091 5.458 1.00 97.75 72 VAL A N 1
ATOM 567 C CA . VAL A 1 72 ? -1.015 -1.303 6.003 1.00 97.75 72 VAL A CA 1
ATOM 568 C C . VAL A 1 72 ? -1.272 -0.418 7.220 1.00 97.75 72 VAL A C 1
ATOM 570 O O . VAL A 1 72 ? -2.364 0.126 7.350 1.00 97.75 72 VAL A O 1
ATOM 573 N N . ARG A 1 73 ? -0.279 -0.221 8.098 1.00 96.69 73 ARG A N 1
ATOM 574 C CA . ARG A 1 73 ? -0.406 0.727 9.218 1.00 96.69 73 ARG A CA 1
ATOM 575 C C . ARG A 1 73 ? -0.690 2.141 8.718 1.00 96.69 73 ARG A C 1
ATOM 577 O O . ARG A 1 73 ? -1.651 2.746 9.169 1.00 96.69 73 ARG A O 1
ATOM 584 N N . LEU A 1 74 ? 0.096 2.629 7.755 1.00 96.38 74 LEU A N 1
ATOM 585 C CA . LEU A 1 74 ? -0.104 3.961 7.174 1.00 96.38 74 LEU A CA 1
ATOM 586 C C . LEU A 1 74 ? -1.481 4.104 6.518 1.00 96.38 7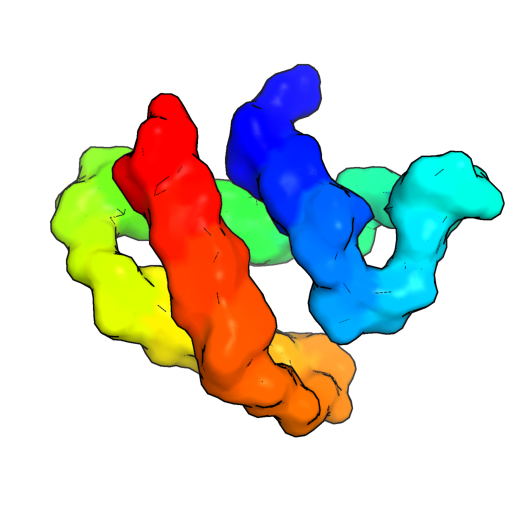4 LEU A C 1
ATOM 588 O O . LEU A 1 74 ? -2.110 5.142 6.665 1.00 96.38 74 LEU A O 1
ATOM 592 N N . LEU A 1 75 ? -1.942 3.060 5.826 1.00 95.69 75 LEU A N 1
ATOM 593 C CA . LEU A 1 75 ? -3.240 3.031 5.155 1.00 95.69 75 LEU A CA 1
ATOM 594 C C . LEU A 1 75 ? -4.429 3.023 6.130 1.00 95.69 75 LEU A C 1
ATOM 596 O O . LEU A 1 75 ? -5.487 3.548 5.804 1.00 95.69 75 LEU A O 1
ATOM 600 N N . CYS A 1 76 ? -4.291 2.391 7.296 1.00 92.19 76 CYS A N 1
ATOM 601 C CA . CYS A 1 76 ? -5.356 2.350 8.300 1.00 92.19 76 CYS A CA 1
ATOM 602 C C . CYS A 1 76 ? -5.367 3.580 9.224 1.00 92.19 76 CYS A C 1
ATOM 604 O O . CYS A 1 76 ? -6.386 3.833 9.866 1.00 92.19 76 CYS A O 1
ATOM 606 N N . ASP A 1 77 ? -4.248 4.302 9.320 1.00 89.38 77 ASP A N 1
ATOM 607 C CA . ASP A 1 77 ? -4.097 5.505 10.150 1.00 89.38 77 ASP A CA 1
ATOM 608 C C . ASP A 1 77 ? -4.433 6.813 9.392 1.00 89.38 77 ASP A C 1
ATOM 610 O O . ASP A 1 77 ? -4.484 7.877 10.018 1.00 89.38 77 ASP A O 1
ATOM 614 N N . SER A 1 78 ? -4.639 6.742 8.070 1.00 75.19 78 SER A N 1
ATOM 615 C CA . SER A 1 78 ? -5.035 7.849 7.179 1.00 75.19 78 SER A CA 1
ATOM 616 C C . SER A 1 78 ? -6.549 8.031 7.098 1.00 75.19 78 SER A C 1
ATOM 618 O O . SER A 1 78 ? -7.030 9.165 7.323 1.00 75.19 78 SER A O 1
#

Sequence (78 aa):
MSEVRSLLNQWDPIGVHPDRGGPQDEYHCLESPLIDMVSQGQSAQQISDYLEHQLQHHFGLEPGQASIDQFVRLLCDS